Protein AF-V5I6J3-F1 (afdb_monomer)

Sequence (107 aa):
KSSFISSAQTPISSLSKRSNEPAKRDDIYTDPIFGMRIVKPLISSATLKERMVGREAVPFARINNYLQTCHKEKDWVIAGVIANKSAVKTSQKGTQFCIWTLTDLKN

Nearest PDB structures (foldseek):
  7y01-assembly1_A  TM=8.738E-01  e=4.993E-03  Zea mays
  3ebe-assembly3_C  TM=8.623E-01  e=1.237E-02  Xenopus laevis

Organism: Anoplophora glabripennis (NCBI:txid217634)

Radius of gyration: 30.08 Å; Cα contacts (8 Å, |Δi|>4): 98; chains: 1; bounding box: 61×96×47 Å

Secondary structure (DSSP, 8-state):
---------------------------EEE-TTT--EEES-SS-HHHHHHHTTT-EE--HHHHHHHHHH--TT--EE---EEEEEPPPEE-TTS-EE--EEEE-S--

pLDDT: mean 82.58, std 19.72, range [37.06, 98.19]

Structure (mmCIF, N/CA/C/O backbone):
data_AF-V5I6J3-F1
#
_entry.id   AF-V5I6J3-F1
#
loop_
_atom_site.group_PDB
_atom_site.id
_atom_site.type_symbol
_atom_site.label_atom_id
_atom_site.label_alt_id
_atom_site.label_comp_id
_atom_site.label_asym_id
_atom_site.label_entity_id
_atom_site.label_seq_id
_atom_site.pdbx_PDB_ins_code
_atom_site.Cartn_x
_atom_site.Cartn_y
_atom_site.Cartn_z
_atom_site.occupancy
_atom_site.B_iso_or_equiv
_atom_site.auth_seq_id
_atom_site.auth_comp_id
_atom_site.auth_asym_id
_atom_site.auth_atom_id
_atom_site.pdbx_PDB_model_num
ATOM 1 N N . LYS A 1 1 ? -44.622 -80.513 -23.865 1.00 43.47 1 LYS A N 1
ATOM 2 C CA . LYS A 1 1 ? -43.286 -80.461 -23.220 1.00 43.47 1 LYS A CA 1
ATOM 3 C C . LYS A 1 1 ? -42.863 -78.999 -23.139 1.00 43.47 1 LYS A C 1
ATOM 5 O O . LYS A 1 1 ? -42.988 -78.318 -24.142 1.00 43.47 1 LYS A O 1
ATOM 10 N N . SER A 1 2 ? -42.373 -78.581 -21.971 1.00 42.59 2 SER A N 1
ATOM 11 C CA . SER A 1 2 ? -41.813 -77.262 -21.632 1.00 42.59 2 SER A CA 1
ATOM 12 C C . SER A 1 2 ? -42.799 -76.132 -21.303 1.00 42.59 2 SER A C 1
ATOM 14 O O . SER A 1 2 ? -43.290 -75.416 -22.164 1.00 42.59 2 SER A O 1
ATOM 16 N N . SER A 1 3 ? -43.018 -75.976 -20.001 1.00 39.88 3 SER A N 1
ATOM 17 C CA . SER A 1 3 ? -43.431 -74.772 -19.277 1.00 39.88 3 SER A CA 1
ATOM 18 C C . SER A 1 3 ? -42.299 -73.740 -19.207 1.00 39.88 3 SER A C 1
ATOM 20 O O . SER A 1 3 ? -41.174 -74.139 -18.926 1.00 39.88 3 SER A O 1
ATOM 22 N N . PHE A 1 4 ? -42.602 -72.444 -19.334 1.00 45.06 4 PHE A N 1
ATOM 23 C CA . PHE A 1 4 ? -41.803 -71.355 -18.749 1.00 45.06 4 PHE A CA 1
ATOM 24 C C . PHE A 1 4 ? -42.716 -70.204 -18.291 1.00 45.06 4 PHE A C 1
ATOM 26 O O . PHE A 1 4 ? -43.692 -69.863 -18.955 1.00 45.06 4 PHE A O 1
ATOM 33 N N . ILE A 1 5 ? -42.402 -69.672 -17.109 1.00 47.41 5 ILE A N 1
ATOM 34 C CA . ILE A 1 5 ? -43.145 -68.701 -16.296 1.00 47.41 5 ILE A CA 1
ATOM 35 C C . ILE A 1 5 ? -42.423 -67.336 -16.332 1.00 47.41 5 ILE A C 1
ATOM 37 O O . ILE A 1 5 ? -41.199 -67.312 -16.306 1.00 47.41 5 ILE A O 1
ATOM 41 N N . SER A 1 6 ? -43.212 -66.248 -16.284 1.00 37.06 6 SER A N 1
ATOM 42 C CA . SER A 1 6 ? -42.959 -64.911 -15.687 1.00 37.06 6 SER A CA 1
ATOM 43 C C . SER A 1 6 ? -41.780 -64.043 -16.162 1.00 37.06 6 SER A C 1
ATOM 45 O O . SER A 1 6 ? -40.619 -64.410 -16.021 1.00 37.06 6 SER A O 1
ATOM 47 N N . SER A 1 7 ? -42.061 -62.773 -16.495 1.00 43.78 7 SER A N 1
ATOM 48 C CA . SER A 1 7 ? -41.907 -61.617 -15.572 1.00 43.78 7 SER A CA 1
ATOM 49 C C . SER A 1 7 ? -41.993 -60.284 -16.329 1.00 43.78 7 SER A C 1
ATOM 51 O O . SER A 1 7 ? -41.384 -60.113 -17.380 1.00 43.78 7 SER A O 1
ATOM 53 N N . ALA A 1 8 ? -42.742 -59.329 -15.777 1.00 46.75 8 ALA A N 1
ATOM 54 C CA . ALA A 1 8 ? -42.773 -57.937 -16.217 1.00 46.75 8 ALA A CA 1
ATOM 55 C C . ALA A 1 8 ? -41.513 -57.184 -15.755 1.00 46.75 8 ALA A C 1
ATOM 57 O O . ALA A 1 8 ? -41.104 -57.341 -14.606 1.00 46.75 8 ALA A O 1
ATOM 58 N N . GLN A 1 9 ? -40.955 -56.312 -16.606 1.00 46.47 9 GLN A N 1
ATOM 59 C CA . GLN A 1 9 ? -40.005 -55.278 -16.175 1.00 46.47 9 GLN A CA 1
ATOM 60 C C . GLN A 1 9 ? -39.952 -54.090 -17.163 1.00 46.47 9 GLN A C 1
ATOM 62 O O . GLN A 1 9 ? -39.457 -54.205 -18.279 1.00 46.47 9 GLN A O 1
ATOM 67 N N . THR A 1 10 ? -40.456 -52.930 -16.739 1.00 43.78 10 THR A N 1
ATOM 68 C CA . THR A 1 10 ? -39.998 -51.582 -17.160 1.00 43.78 10 THR A CA 1
ATOM 69 C C . THR A 1 10 ? -38.807 -51.159 -16.278 1.00 43.78 10 THR A C 1
ATOM 71 O O . THR A 1 10 ? -38.589 -51.818 -15.260 1.00 43.78 10 THR A O 1
ATOM 74 N N . PRO A 1 11 ? -38.163 -49.981 -16.438 1.00 49.53 11 PRO A N 1
ATOM 75 C CA . PRO A 1 11 ? -37.853 -49.127 -17.601 1.00 49.53 11 PRO A CA 1
ATOM 76 C C . PRO A 1 11 ? -36.329 -48.819 -17.674 1.00 49.53 11 PRO A C 1
ATOM 78 O O . PRO A 1 11 ? -35.635 -48.934 -16.667 1.00 49.53 11 PRO A O 1
ATOM 81 N N . ILE A 1 12 ? -35.771 -48.355 -18.804 1.00 47.44 12 ILE A N 1
ATOM 82 C CA . ILE A 1 12 ? -34.351 -47.927 -18.838 1.00 47.44 12 ILE A CA 1
ATOM 83 C C . ILE A 1 12 ? -34.190 -46.495 -19.365 1.00 47.44 12 ILE A C 1
ATOM 85 O O . ILE A 1 12 ? -34.164 -46.223 -20.560 1.00 47.44 12 ILE A O 1
ATOM 89 N N . SER A 1 13 ? -34.094 -45.612 -18.367 1.00 49.22 13 SER A N 1
ATOM 90 C CA . SER A 1 13 ? -33.311 -44.375 -18.256 1.00 49.22 13 SER A CA 1
ATOM 91 C C . SER A 1 13 ? -33.421 -43.299 -19.340 1.00 49.22 13 SER A C 1
ATOM 93 O O . SER A 1 13 ? -32.757 -43.331 -20.375 1.00 49.22 13 SER A O 1
ATOM 95 N N . SER A 1 14 ? -34.114 -42.223 -18.962 1.00 48.59 14 SER A N 1
ATOM 96 C CA . SER A 1 14 ? -33.839 -40.858 -19.403 1.00 48.59 14 SER A CA 1
ATOM 97 C C . SER A 1 14 ? -32.342 -40.541 -19.283 1.00 48.59 14 SER A C 1
ATOM 99 O O . SER A 1 14 ? -31.805 -40.500 -18.172 1.00 48.59 14 SER A O 1
ATOM 101 N N . LEU A 1 15 ? -31.675 -40.276 -20.410 1.00 48.94 15 LEU A N 1
ATOM 102 C CA . LEU A 1 15 ? -30.362 -39.634 -20.411 1.00 48.94 15 LEU A CA 1
ATOM 103 C C . LEU A 1 15 ? -30.519 -38.237 -19.802 1.00 48.94 15 LEU A C 1
ATOM 105 O O . LEU A 1 15 ? -31.006 -37.309 -20.450 1.00 48.94 15 LEU A O 1
ATOM 109 N N . SER A 1 16 ? -30.092 -38.079 -18.550 1.00 49.00 16 SER A N 1
ATOM 110 C CA . SER A 1 16 ? -29.859 -36.758 -17.989 1.00 49.00 16 SER A CA 1
ATOM 111 C C . SER A 1 16 ? -28.688 -36.135 -18.749 1.00 49.00 16 SER A C 1
ATOM 113 O O . SER A 1 16 ? -27.527 -36.517 -18.591 1.00 49.00 16 SER A O 1
ATOM 115 N N . LYS A 1 17 ? -28.995 -35.168 -19.623 1.00 48.28 17 LYS A N 1
ATOM 116 C CA . LYS A 1 17 ? -28.008 -34.201 -20.109 1.00 48.28 17 LYS A CA 1
ATOM 117 C C . LYS A 1 17 ? -27.482 -33.469 -18.881 1.00 48.28 17 LYS A C 1
ATOM 119 O O . LYS A 1 17 ? -28.073 -32.501 -18.415 1.00 48.28 17 LYS A O 1
ATOM 124 N N . ARG A 1 18 ? -26.376 -33.964 -18.333 1.00 47.28 18 ARG A N 1
ATOM 125 C CA . ARG A 1 18 ? -25.549 -33.224 -17.391 1.00 47.28 18 ARG A CA 1
ATOM 126 C C . ARG A 1 18 ? -24.954 -32.079 -18.206 1.00 47.28 18 ARG A C 1
ATOM 128 O O . ARG A 1 18 ? -23.987 -32.278 -18.937 1.00 47.28 18 ARG A O 1
ATOM 135 N N . SER A 1 19 ? -25.609 -30.921 -18.186 1.00 52.50 19 SER A N 1
ATOM 136 C CA . SER A 1 19 ? -25.060 -29.692 -18.743 1.00 52.50 19 SER A CA 1
ATOM 137 C C . SER A 1 19 ? -23.773 -29.404 -17.984 1.00 52.50 19 SER A C 1
ATOM 139 O O . SER A 1 19 ? -23.797 -28.929 -16.850 1.00 52.50 19 SER A O 1
ATOM 141 N N . ASN A 1 20 ? -22.644 -29.757 -18.591 1.00 57.81 20 ASN A N 1
ATOM 142 C CA . ASN A 1 20 ? -21.343 -29.272 -18.174 1.00 57.81 20 ASN A CA 1
ATOM 143 C C . ASN A 1 20 ? -21.274 -27.803 -18.614 1.00 57.81 20 ASN A C 1
ATOM 145 O O . ASN A 1 20 ? -20.641 -27.471 -19.614 1.00 57.81 20 ASN A O 1
ATOM 149 N N . GLU A 1 21 ? -22.034 -26.942 -17.933 1.00 60.34 21 GLU A N 1
ATOM 150 C CA . GLU A 1 21 ? -21.806 -25.506 -18.009 1.00 60.34 21 GLU A CA 1
ATOM 151 C C . GLU A 1 21 ? -20.369 -25.281 -17.536 1.00 60.34 21 GLU A C 1
ATOM 153 O O . GLU A 1 21 ? -20.011 -25.769 -16.456 1.00 60.34 21 GLU A O 1
ATOM 158 N N . PRO A 1 22 ? -19.511 -24.606 -18.321 1.00 56.53 22 PRO A N 1
ATOM 159 C CA . PRO A 1 22 ? -18.212 -24.219 -17.812 1.00 56.53 22 PRO A CA 1
ATOM 160 C C . PRO A 1 22 ? -18.481 -23.373 -16.574 1.00 56.53 22 PRO A C 1
ATOM 162 O O . PRO A 1 22 ? -19.080 -22.304 -16.683 1.00 56.53 22 PRO A O 1
ATOM 165 N N . ALA A 1 23 ? -18.083 -23.882 -15.403 1.00 59.81 23 ALA A N 1
ATOM 166 C CA . ALA A 1 23 ? -18.128 -23.139 -14.156 1.00 59.81 23 ALA A CA 1
ATOM 167 C C . ALA A 1 23 ? -17.602 -21.737 -14.457 1.00 59.81 23 ALA A C 1
ATOM 169 O O . ALA A 1 23 ? -16.458 -21.598 -14.904 1.00 59.81 23 ALA A O 1
ATOM 170 N N . LYS A 1 24 ? -18.493 -20.744 -14.343 1.00 58.75 24 LYS A N 1
ATOM 171 C CA . LYS A 1 24 ? -18.224 -19.331 -14.595 1.00 58.75 24 LYS A CA 1
ATOM 172 C C . LYS A 1 24 ? -16.914 -19.027 -13.887 1.00 58.75 24 LYS A C 1
ATOM 174 O O . LYS A 1 24 ? -16.878 -19.041 -12.662 1.00 58.75 24 LYS A O 1
ATOM 179 N N . ARG A 1 25 ? -15.822 -18.913 -14.650 1.00 60.38 25 ARG A N 1
ATOM 180 C CA . ARG A 1 25 ? -14.503 -18.660 -14.075 1.00 60.38 25 ARG A CA 1
ATOM 181 C C . ARG A 1 25 ? -14.678 -17.359 -13.321 1.00 60.38 25 ARG A C 1
ATOM 183 O O . ARG A 1 25 ? -15.026 -16.363 -13.950 1.00 60.38 25 ARG A O 1
ATOM 190 N N . ASP A 1 26 ? -14.556 -17.407 -11.998 1.00 60.25 26 ASP A N 1
ATOM 191 C CA . ASP A 1 26 ? -14.575 -16.197 -11.193 1.00 60.25 26 ASP A CA 1
ATOM 192 C C . ASP A 1 26 ? -13.626 -15.204 -11.861 1.00 60.25 26 ASP A C 1
ATOM 194 O O . ASP A 1 26 ? -12.550 -15.612 -12.312 1.00 60.25 26 ASP A O 1
ATOM 198 N N . ASP A 1 27 ? -14.050 -13.945 -11.997 1.00 66.31 27 ASP A N 1
ATOM 199 C CA . ASP A 1 27 ? -13.259 -12.861 -12.583 1.00 66.31 27 ASP A CA 1
ATOM 200 C C . ASP A 1 27 ? -12.023 -12.616 -11.698 1.00 66.31 27 ASP A C 1
ATOM 202 O O . ASP A 1 27 ? -11.972 -11.699 -10.872 1.00 66.31 27 ASP A O 1
ATOM 206 N N . ILE A 1 28 ? -11.054 -13.526 -11.808 1.00 74.88 28 ILE A N 1
ATOM 207 C CA . ILE A 1 28 ? -9.779 -13.543 -11.116 1.00 74.88 28 ILE A CA 1
ATOM 208 C C . ILE A 1 28 ? -8.851 -12.714 -11.977 1.00 74.88 28 ILE A C 1
ATOM 210 O O . ILE A 1 28 ? -8.441 -13.110 -13.070 1.00 74.88 28 ILE A O 1
ATOM 214 N N . TYR A 1 29 ? -8.536 -11.542 -11.458 1.00 87.06 29 TYR A N 1
ATOM 215 C CA . TYR A 1 29 ? -7.734 -10.553 -12.134 1.00 87.06 29 TYR A CA 1
ATOM 216 C C . TYR A 1 29 ? -6.351 -10.465 -11.491 1.00 87.06 29 TYR A C 1
ATOM 218 O O . TYR A 1 29 ? -6.244 -10.284 -10.281 1.00 87.06 29 TYR A O 1
ATOM 226 N N . THR A 1 30 ? -5.286 -10.566 -12.283 1.00 91.75 30 THR A N 1
ATOM 227 C CA . THR A 1 30 ? -3.915 -10.421 -11.775 1.00 91.75 30 THR A CA 1
ATOM 228 C C . THR A 1 30 ? -3.451 -8.973 -11.908 1.00 91.75 30 THR A C 1
ATOM 230 O O . THR A 1 30 ? -3.350 -8.440 -13.015 1.00 91.75 30 THR A O 1
ATOM 2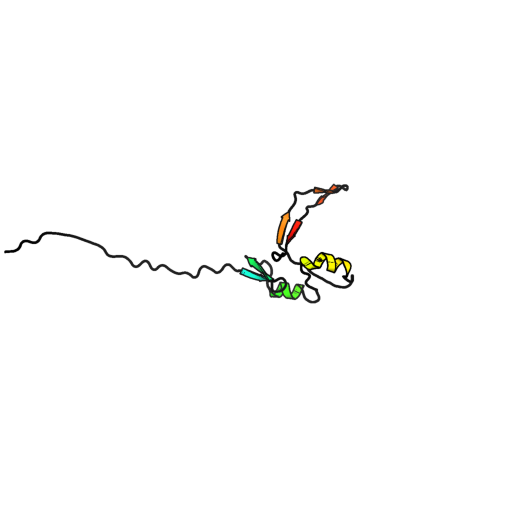33 N N . ASP A 1 31 ? -3.141 -8.339 -10.778 1.00 92.94 31 ASP A N 1
ATOM 234 C CA . ASP A 1 31 ? -2.485 -7.035 -10.706 1.00 92.94 31 ASP A CA 1
ATOM 235 C C . ASP A 1 31 ? -1.178 -7.063 -11.530 1.00 92.94 31 ASP A C 1
ATOM 237 O O . ASP A 1 31 ? -0.271 -7.831 -11.202 1.00 92.94 31 ASP A O 1
ATOM 241 N N . PRO A 1 32 ? -1.057 -6.242 -12.592 1.00 93.75 32 PRO A N 1
ATOM 242 C CA . PRO A 1 32 ? 0.094 -6.264 -13.486 1.00 93.75 32 PRO A CA 1
ATOM 243 C C . PRO A 1 32 ? 1.358 -5.641 -12.875 1.00 93.75 32 PRO A C 1
ATOM 245 O O . PRO A 1 32 ? 2.409 -5.702 -13.505 1.00 93.75 32 PRO A O 1
ATOM 248 N N . ILE A 1 33 ? 1.260 -5.016 -11.699 1.00 94.69 33 ILE A N 1
ATOM 249 C CA . ILE A 1 33 ? 2.344 -4.290 -11.034 1.00 94.69 33 ILE A CA 1
ATOM 250 C C . ILE A 1 33 ? 2.903 -5.130 -9.885 1.00 94.69 33 ILE A C 1
ATOM 252 O O . ILE A 1 33 ? 4.097 -5.422 -9.852 1.00 94.69 33 ILE A O 1
ATOM 256 N N . PHE A 1 34 ? 2.040 -5.570 -8.964 1.00 92.88 34 PHE A N 1
ATOM 257 C CA . PHE A 1 34 ? 2.463 -6.304 -7.764 1.00 92.88 34 PHE A CA 1
ATOM 258 C C . PHE A 1 34 ? 2.223 -7.820 -7.855 1.00 92.88 34 PHE A C 1
ATOM 260 O O . PHE A 1 34 ? 2.784 -8.581 -7.060 1.00 92.88 34 PHE A O 1
ATOM 267 N N . GLY A 1 35 ? 1.463 -8.290 -8.851 1.00 92.38 35 GLY A N 1
ATOM 268 C CA . GLY A 1 35 ? 1.249 -9.717 -9.122 1.00 92.38 35 GLY A CA 1
ATOM 269 C C . GLY A 1 35 ? 0.201 -10.398 -8.236 1.00 92.38 35 GLY A C 1
ATOM 270 O O . GLY A 1 35 ? 0.126 -11.624 -8.215 1.00 92.38 35 GLY A O 1
ATOM 271 N N . MET A 1 36 ? -0.60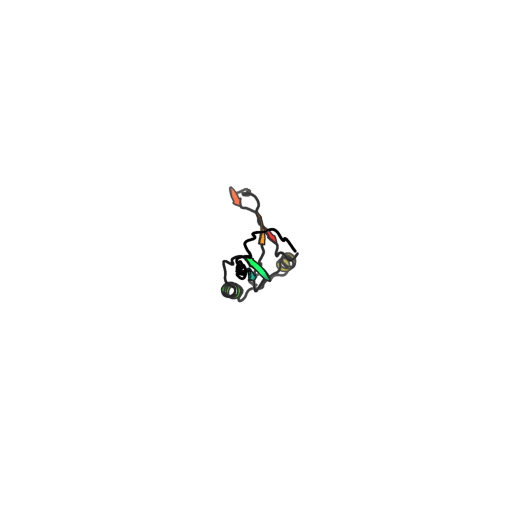3 -9.634 -7.492 1.00 92.06 36 MET A N 1
ATOM 272 C CA . MET A 1 36 ? -1.690 -10.175 -6.669 1.00 92.06 36 MET A CA 1
ATOM 273 C C . MET A 1 36 ? -2.878 -10.606 -7.534 1.00 92.06 36 MET A C 1
ATOM 275 O O . MET A 1 36 ? -3.266 -9.895 -8.457 1.00 92.06 36 MET A O 1
ATOM 279 N N . ARG A 1 37 ? -3.504 -11.740 -7.206 1.00 93.19 37 ARG A N 1
ATOM 280 C CA . ARG A 1 37 ? -4.774 -12.158 -7.819 1.00 93.19 37 ARG A CA 1
ATOM 281 C C . ARG A 1 37 ? -5.945 -11.630 -6.998 1.00 93.19 37 ARG A C 1
ATOM 283 O O . ARG A 1 37 ? -6.054 -11.938 -5.815 1.00 93.19 37 ARG A O 1
ATOM 290 N N . ILE A 1 38 ? -6.810 -10.854 -7.635 1.00 92.62 38 ILE A N 1
ATOM 291 C CA . ILE A 1 38 ? -7.923 -10.130 -7.025 1.00 92.62 38 ILE A CA 1
ATOM 292 C C . ILE A 1 38 ? -9.226 -10.677 -7.599 1.00 92.62 38 ILE A C 1
ATOM 294 O O . ILE A 1 38 ? -9.387 -10.777 -8.813 1.00 92.62 38 ILE A O 1
ATOM 298 N N . 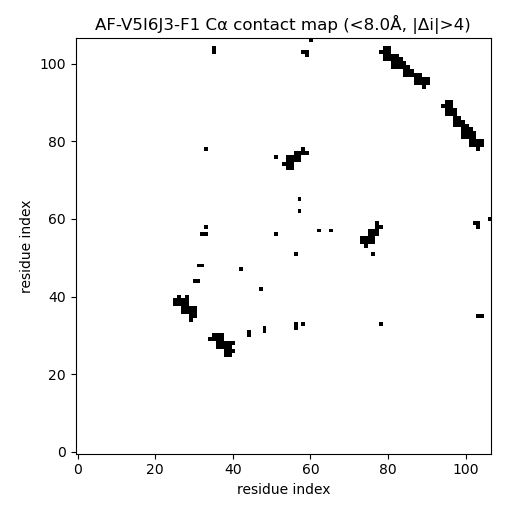VAL A 1 39 ? -10.165 -11.008 -6.719 1.00 93.94 39 VAL A N 1
ATOM 299 C CA . VAL A 1 39 ? -11.532 -11.380 -7.097 1.00 93.94 39 VAL A CA 1
ATOM 300 C C . VAL A 1 39 ? -12.379 -10.112 -7.149 1.00 93.94 39 VAL A C 1
ATOM 302 O O . VAL A 1 39 ? -12.331 -9.321 -6.207 1.00 93.94 39 VAL A O 1
ATOM 305 N N . LYS A 1 40 ? -13.170 -9.933 -8.218 1.00 92.06 40 LYS A N 1
ATOM 306 C CA . LYS A 1 40 ? -14.044 -8.756 -8.425 1.00 92.06 40 LYS A CA 1
ATOM 307 C C . LYS A 1 40 ? -13.265 -7.428 -8.318 1.00 92.06 40 LYS A C 1
ATOM 309 O O . LYS A 1 40 ? -13.524 -6.631 -7.412 1.00 92.06 40 LYS A O 1
ATOM 314 N N . PRO A 1 41 ? -12.287 -7.181 -9.209 1.00 92.50 41 PRO A N 1
ATOM 315 C CA . PRO A 1 41 ? -11.481 -5.964 -9.164 1.00 92.50 41 PRO A CA 1
ATOM 316 C C . PRO A 1 41 ? -12.353 -4.710 -9.335 1.00 92.50 41 PRO A C 1
ATOM 318 O O . PRO A 1 41 ? -13.159 -4.623 -10.257 1.00 92.50 41 PRO A O 1
ATOM 321 N N . LEU A 1 42 ? -12.159 -3.709 -8.470 1.00 93.75 42 LEU A N 1
ATOM 322 C CA . LEU A 1 42 ? -12.842 -2.408 -8.576 1.00 93.75 42 LEU A CA 1
ATOM 323 C C . LEU A 1 42 ? -12.144 -1.442 -9.544 1.00 93.75 42 LEU A C 1
ATOM 325 O O . LEU A 1 42 ? -12.708 -0.421 -9.928 1.00 93.75 42 LEU A O 1
ATOM 329 N N . ILE A 1 43 ? -10.895 -1.737 -9.902 1.00 92.56 43 ILE A N 1
ATOM 330 C CA . ILE A 1 43 ? -10.060 -0.925 -10.785 1.00 92.56 43 ILE A CA 1
ATOM 331 C C . ILE A 1 43 ? -9.535 -1.841 -11.888 1.00 92.56 43 ILE A C 1
ATOM 333 O O . ILE A 1 43 ? -9.038 -2.931 -11.607 1.00 92.56 4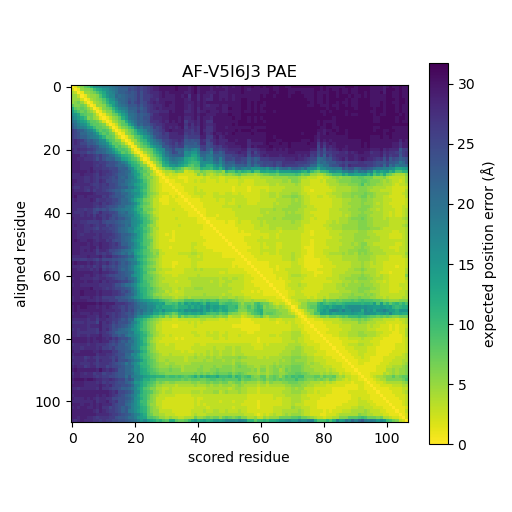3 ILE A O 1
ATOM 337 N N . SER A 1 44 ? -9.639 -1.393 -13.139 1.00 92.50 44 SER A N 1
ATOM 338 C CA . SER A 1 44 ? -9.125 -2.139 -14.289 1.00 92.50 44 SER A CA 1
ATOM 339 C C . SER A 1 44 ? -7.591 -2.157 -14.327 1.00 92.50 44 SER A C 1
ATOM 341 O O . SER A 1 44 ? -6.923 -1.270 -13.789 1.00 92.50 44 SER A O 1
ATOM 343 N N . SER A 1 45 ? -7.020 -3.113 -15.063 1.00 92.06 45 SER A N 1
ATOM 344 C CA . SER A 1 45 ? -5.586 -3.172 -15.385 1.00 92.06 45 SER A CA 1
ATOM 345 C C . SER A 1 45 ? -5.041 -1.863 -15.932 1.00 92.06 45 SER A C 1
ATOM 347 O O . SER A 1 45 ? -3.953 -1.434 -15.558 1.00 92.06 45 SER A O 1
ATOM 349 N N . ALA A 1 46 ? -5.778 -1.279 -16.881 1.00 94.56 46 ALA A N 1
ATOM 350 C CA . ALA A 1 46 ? -5.345 -0.123 -17.645 1.00 94.56 46 ALA A CA 1
ATOM 351 C C . ALA A 1 46 ? -5.278 1.097 -16.728 1.00 94.56 46 ALA A C 1
ATOM 353 O O . ALA A 1 46 ? -4.248 1.759 -16.669 1.00 94.56 46 ALA A O 1
ATOM 354 N N . THR A 1 47 ? -6.321 1.298 -15.920 1.00 96.12 47 THR A N 1
ATOM 355 C CA . THR A 1 47 ? -6.371 2.367 -14.918 1.00 96.12 47 THR A CA 1
ATOM 356 C C . THR A 1 47 ? -5.269 2.212 -13.869 1.00 96.12 47 THR A C 1
ATOM 358 O O . THR A 1 47 ? -4.667 3.200 -13.458 1.00 96.12 47 THR A O 1
ATOM 361 N N . LEU A 1 48 ? -4.973 0.985 -13.424 1.00 95.94 48 LEU A N 1
ATOM 362 C CA . LEU A 1 48 ? -3.890 0.764 -12.464 1.00 95.94 48 LEU A CA 1
ATOM 363 C C . LEU A 1 48 ? -2.516 1.081 -13.074 1.00 95.94 48 LEU A C 1
ATOM 365 O O . LEU A 1 48 ? -1.713 1.752 -12.432 1.00 95.94 48 LEU A O 1
ATOM 369 N N . LYS A 1 49 ? -2.266 0.659 -14.321 1.00 96.50 49 LYS A N 1
ATOM 370 C CA . LYS A 1 49 ? -1.032 0.992 -15.052 1.00 96.50 49 LYS A CA 1
ATOM 371 C C . LYS A 1 49 ? -0.873 2.497 -15.247 1.00 96.50 49 LYS A C 1
ATOM 373 O O . LYS A 1 49 ? 0.203 3.020 -14.987 1.00 96.50 49 LYS A O 1
ATOM 378 N N . GLU A 1 50 ? -1.938 3.186 -15.646 1.00 97.56 50 GLU A N 1
ATOM 379 C CA . GLU A 1 50 ? -1.955 4.643 -15.802 1.00 97.56 50 GLU A CA 1
ATOM 380 C C . GLU A 1 50 ? -1.580 5.356 -14.493 1.00 97.56 50 GLU A C 1
ATOM 382 O O . GLU A 1 50 ? -0.725 6.236 -14.486 1.00 97.56 50 GLU A O 1
ATOM 387 N N . ARG A 1 51 ? -2.128 4.912 -13.354 1.00 96.62 51 ARG A N 1
ATOM 388 C CA . ARG A 1 51 ? -1.811 5.476 -12.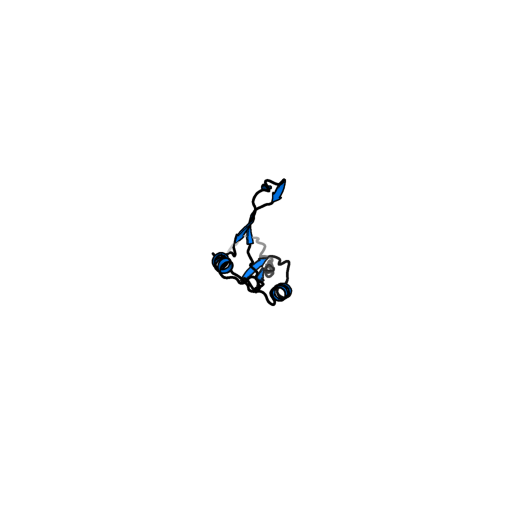027 1.00 96.62 51 ARG A CA 1
ATOM 389 C C . ARG A 1 51 ? -0.396 5.180 -11.527 1.00 96.62 51 ARG A C 1
ATOM 391 O O . ARG A 1 51 ? 0.035 5.800 -10.555 1.00 96.62 51 ARG A O 1
ATOM 398 N N . MET A 1 52 ? 0.294 4.225 -12.142 1.00 97.25 52 MET A N 1
ATOM 399 C CA . MET A 1 52 ? 1.682 3.885 -11.833 1.00 97.25 52 MET A CA 1
ATOM 400 C C . MET A 1 52 ? 2.691 4.601 -12.736 1.00 97.25 52 MET A C 1
ATOM 402 O O . MET A 1 52 ? 3.891 4.490 -12.491 1.00 97.25 52 MET A O 1
ATOM 406 N N . VAL A 1 53 ? 2.246 5.328 -13.768 1.00 97.19 53 VAL A N 1
ATOM 407 C CA . VAL A 1 53 ? 3.149 6.081 -14.650 1.00 97.19 53 VAL A CA 1
ATOM 408 C C . VAL A 1 53 ? 3.981 7.060 -13.821 1.00 97.19 53 VAL A C 1
ATOM 410 O O . VAL A 1 53 ? 3.443 7.858 -13.060 1.00 97.19 53 VAL A O 1
ATOM 413 N N . GLY A 1 54 ? 5.306 6.979 -13.967 1.00 95.50 54 GLY A N 1
ATOM 414 C CA . GLY A 1 54 ? 6.251 7.829 -13.238 1.00 95.50 54 GLY A CA 1
ATOM 415 C C . GLY A 1 54 ? 6.480 7.444 -11.772 1.00 95.50 54 GLY A C 1
ATOM 416 O O . GLY A 1 54 ? 7.176 8.183 -11.081 1.00 95.50 54 GLY A O 1
ATOM 417 N N . ARG A 1 55 ? 5.940 6.310 -11.296 1.00 96.12 55 ARG A N 1
ATOM 418 C CA . ARG A 1 55 ? 6.077 5.855 -9.902 1.00 96.12 55 ARG A CA 1
ATOM 419 C C . ARG A 1 55 ? 6.877 4.564 -9.779 1.00 96.12 55 ARG A C 1
ATOM 421 O O . ARG A 1 55 ? 6.705 3.635 -10.567 1.00 96.12 55 ARG A O 1
ATOM 428 N N . GLU A 1 56 ? 7.709 4.472 -8.747 1.00 94.88 56 GLU A N 1
ATOM 429 C CA . GLU A 1 56 ? 8.463 3.256 -8.422 1.00 94.88 56 GLU A CA 1
ATOM 430 C C . GLU A 1 56 ? 7.606 2.295 -7.575 1.00 94.88 56 GLU A C 1
ATOM 432 O O . GLU A 1 56 ? 7.080 2.670 -6.528 1.00 94.88 56 GLU A O 1
ATOM 437 N N . ALA A 1 57 ? 7.457 1.039 -8.004 1.00 95.38 57 ALA A N 1
ATOM 438 C CA . ALA A 1 57 ? 6.790 0.012 -7.204 1.00 95.38 57 ALA A CA 1
ATOM 439 C C . ALA A 1 57 ? 7.764 -0.577 -6.170 1.00 95.38 57 ALA A C 1
ATOM 441 O O . ALA A 1 57 ? 8.797 -1.145 -6.534 1.00 95.38 57 ALA A O 1
ATOM 442 N N . VAL A 1 58 ? 7.423 -0.488 -4.883 1.00 94.88 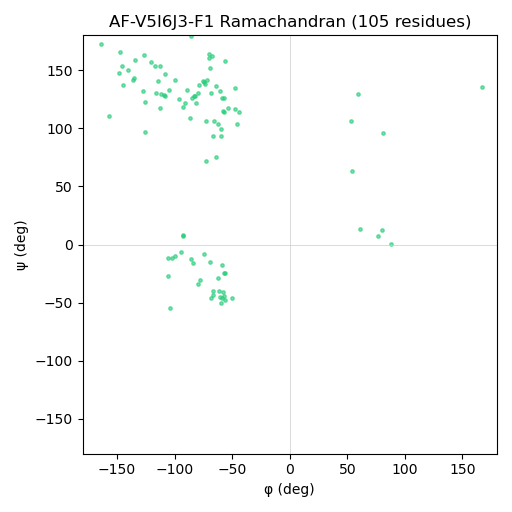58 VAL A N 1
ATOM 443 C CA . VAL A 1 58 ? 8.279 -0.941 -3.776 1.00 94.88 58 VAL A CA 1
ATOM 444 C C . VAL A 1 58 ? 7.645 -2.159 -3.081 1.00 94.88 58 VAL A C 1
ATOM 446 O O . VAL A 1 58 ? 6.556 -2.050 -2.522 1.00 94.88 58 VAL A O 1
ATOM 449 N N . PRO A 1 59 ? 8.292 -3.341 -3.090 1.00 93.25 59 PRO A N 1
ATOM 450 C CA . PRO A 1 59 ? 7.819 -4.516 -2.348 1.00 93.25 59 PRO A CA 1
ATOM 451 C C . PRO A 1 59 ? 7.950 -4.345 -0.828 1.00 93.25 59 PRO A C 1
ATOM 453 O O . PRO A 1 59 ? 8.900 -3.701 -0.375 1.00 93.25 59 PRO A O 1
ATOM 456 N N . PHE A 1 60 ? 7.094 -5.001 -0.029 1.00 94.44 60 PHE A N 1
ATOM 457 C CA . PHE A 1 60 ? 7.121 -4.865 1.439 1.00 94.44 60 PHE A CA 1
ATOM 458 C C . PHE A 1 60 ? 8.470 -5.245 2.049 1.00 94.44 60 PHE A C 1
ATOM 460 O O . PHE A 1 60 ? 8.992 -4.513 2.890 1.00 94.44 60 PHE A O 1
ATOM 467 N N . ALA A 1 61 ? 9.086 -6.319 1.549 1.00 93.69 61 ALA A N 1
ATOM 468 C CA . ALA A 1 61 ? 10.410 -6.771 1.980 1.00 93.69 61 ALA A CA 1
ATOM 469 C C . ALA A 1 61 ? 11.509 -5.698 1.840 1.00 93.69 61 ALA A C 1
ATOM 471 O O . ALA A 1 61 ? 12.515 -5.745 2.544 1.00 93.69 61 ALA A O 1
ATOM 472 N N . ARG A 1 62 ? 11.331 -4.718 0.942 1.00 93.12 62 ARG A N 1
ATOM 473 C CA . ARG A 1 62 ? 12.300 -3.640 0.706 1.00 93.12 62 ARG A CA 1
ATOM 474 C C . ARG A 1 62 ? 11.938 -2.332 1.398 1.00 93.12 62 ARG A C 1
ATOM 476 O O . ARG A 1 62 ? 12.800 -1.463 1.431 1.00 93.12 62 ARG A O 1
ATOM 483 N N . ILE A 1 63 ? 10.735 -2.177 1.963 1.00 93.19 63 ILE A N 1
ATOM 484 C CA . ILE A 1 63 ? 10.257 -0.885 2.492 1.00 93.19 63 ILE A CA 1
ATOM 485 C C . ILE A 1 63 ? 11.218 -0.308 3.533 1.00 93.19 63 ILE A C 1
ATOM 487 O O . ILE A 1 63 ? 11.573 0.861 3.430 1.00 93.19 63 ILE A O 1
ATOM 491 N N . ASN A 1 64 ? 11.672 -1.108 4.504 1.00 92.31 64 ASN A N 1
ATOM 492 C CA . ASN A 1 64 ? 12.534 -0.599 5.577 1.00 92.31 64 ASN A CA 1
ATOM 493 C C . ASN A 1 64 ? 13.836 0.005 5.020 1.00 92.31 64 ASN A C 1
ATOM 495 O O . ASN A 1 64 ? 14.158 1.159 5.287 1.00 92.31 64 ASN A O 1
ATOM 499 N N . ASN A 1 65 ? 14.529 -0.743 4.156 1.00 93.31 65 ASN A N 1
ATOM 500 C CA . ASN A 1 65 ? 15.759 -0.277 3.514 1.00 93.31 65 ASN A CA 1
ATOM 501 C C . ASN A 1 65 ? 15.481 0.890 2.557 1.00 93.31 65 ASN A C 1
ATOM 503 O O . ASN A 1 65 ? 16.230 1.862 2.527 1.00 93.31 65 ASN A O 1
ATOM 507 N N . TYR A 1 66 ? 14.378 0.819 1.807 1.00 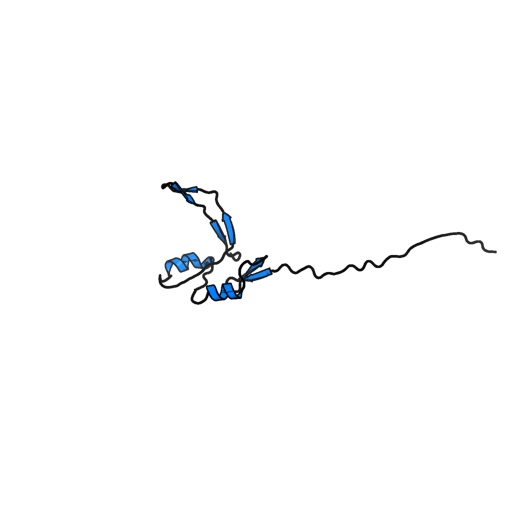93.19 66 TYR A N 1
ATOM 508 C CA . TYR A 1 66 ? 13.976 1.858 0.867 1.00 93.19 66 TYR A CA 1
ATOM 509 C C . TYR A 1 66 ? 13.776 3.195 1.583 1.00 93.19 66 TYR A C 1
ATOM 511 O O . TYR A 1 66 ? 14.330 4.191 1.136 1.00 93.19 66 TYR A O 1
ATOM 519 N N . LEU A 1 67 ? 13.086 3.226 2.727 1.00 91.56 67 LEU A N 1
ATOM 520 C CA . LEU A 1 67 ? 12.853 4.452 3.501 1.00 91.56 67 LEU A CA 1
ATOM 521 C C . LEU A 1 67 ? 14.142 5.111 4.013 1.00 91.56 67 LEU A C 1
ATOM 523 O O . LEU A 1 67 ? 14.175 6.329 4.168 1.00 91.56 67 LEU A O 1
ATOM 527 N N . GLN A 1 68 ? 15.199 4.334 4.252 1.00 92.50 68 GLN A N 1
ATOM 528 C CA . GLN A 1 68 ? 16.494 4.862 4.692 1.00 92.50 68 GLN A CA 1
ATOM 529 C C . GLN A 1 68 ? 17.293 5.482 3.540 1.00 92.50 68 GLN A C 1
ATOM 531 O O . GLN A 1 68 ? 18.056 6.420 3.753 1.00 92.50 68 GLN A O 1
ATOM 536 N N . THR A 1 69 ? 17.117 4.966 2.322 1.00 89.06 69 THR A N 1
ATOM 537 C CA . THR A 1 69 ? 17.894 5.375 1.140 1.00 89.06 69 THR A CA 1
ATOM 538 C C . THR A 1 69 ? 17.119 6.259 0.163 1.00 89.06 69 THR A C 1
ATOM 540 O O . THR A 1 69 ? 17.702 6.795 -0.775 1.00 89.06 69 THR A O 1
ATOM 543 N N . CYS A 1 70 ? 15.799 6.376 0.321 1.00 84.56 70 CYS A N 1
ATOM 544 C CA . CYS A 1 70 ? 14.941 7.048 -0.648 1.00 84.56 70 CYS A CA 1
ATOM 545 C C . CYS A 1 70 ? 15.211 8.553 -0.667 1.00 84.56 70 CYS A C 1
ATOM 547 O O . CYS A 1 70 ? 15.170 9.235 0.358 1.00 84.56 70 CYS A O 1
ATOM 549 N N . HIS A 1 71 ? 15.403 9.094 -1.868 1.00 79.62 71 HIS A N 1
ATOM 550 C CA . HIS A 1 71 ? 15.384 10.533 -2.089 1.00 79.62 71 HIS A CA 1
ATOM 551 C C . HIS A 1 71 ? 13.945 11.052 -2.020 1.00 79.62 71 HIS A C 1
ATOM 553 O O . HIS A 1 71 ? 13.033 10.432 -2.563 1.00 79.62 71 HIS A O 1
ATOM 559 N N . LYS A 1 72 ? 13.742 12.207 -1.373 1.00 77.19 72 LYS A N 1
ATOM 560 C CA . LYS A 1 72 ? 12.413 12.821 -1.171 1.00 77.19 72 LYS A CA 1
ATOM 561 C C . LYS A 1 72 ? 11.664 13.139 -2.472 1.00 77.19 72 LYS A C 1
ATOM 563 O O . LYS A 1 72 ? 10.462 13.353 -2.433 1.00 77.19 72 LYS A O 1
ATOM 568 N N . GLU A 1 73 ? 12.371 13.184 -3.595 1.00 82.31 73 GLU A N 1
ATOM 569 C CA . GLU A 1 73 ? 11.836 13.548 -4.910 1.00 82.31 73 GLU A CA 1
ATOM 570 C C . GLU A 1 73 ? 11.218 12.369 -5.672 1.00 82.31 73 GLU A C 1
ATOM 572 O O . GLU A 1 73 ? 10.538 12.579 -6.673 1.00 82.31 73 GLU A O 1
ATOM 577 N N . LYS A 1 74 ? 11.434 11.123 -5.229 1.00 87.25 74 LYS A N 1
ATOM 578 C CA . LYS A 1 74 ? 10.869 9.953 -5.907 1.00 87.25 74 LYS A CA 1
ATOM 579 C C . LYS A 1 74 ? 9.419 9.717 -5.492 1.00 87.25 74 LYS A C 1
ATOM 581 O O . LYS A 1 74 ? 9.139 9.558 -4.306 1.00 87.25 74 LYS A O 1
ATOM 586 N N . ASP A 1 75 ? 8.525 9.600 -6.474 1.00 94.00 75 ASP A N 1
ATOM 587 C CA . ASP A 1 75 ? 7.159 9.104 -6.277 1.00 94.00 75 ASP A CA 1
ATOM 588 C C . ASP A 1 75 ? 7.169 7.565 -6.296 1.00 94.00 75 ASP A C 1
ATOM 590 O O . ASP A 1 75 ? 7.739 6.941 -7.197 1.00 94.00 75 ASP A O 1
ATOM 594 N N . TRP A 1 76 ? 6.593 6.935 -5.276 1.00 95.25 76 TRP A N 1
ATOM 595 C CA . TRP A 1 76 ? 6.637 5.484 -5.103 1.00 95.25 76 TRP A CA 1
ATOM 596 C C . TRP A 1 76 ? 5.355 4.943 -4.482 1.00 95.25 76 TRP A C 1
ATOM 598 O O . TRP A 1 76 ? 4.632 5.636 -3.767 1.00 95.25 76 TRP A O 1
ATOM 608 N N . VAL A 1 77 ? 5.066 3.678 -4.776 1.00 96.12 77 VAL A N 1
ATOM 609 C CA . VAL A 1 77 ? 3.818 3.011 -4.401 1.00 96.12 77 VAL A CA 1
ATOM 610 C C . VAL A 1 77 ? 4.113 1.628 -3.842 1.00 96.12 77 VAL A C 1
ATOM 612 O O . VAL A 1 77 ? 4.975 0.903 -4.338 1.00 96.12 77 VAL A O 1
ATOM 615 N N . ILE A 1 78 ? 3.331 1.243 -2.839 1.00 95.94 78 ILE A N 1
ATOM 616 C CA . ILE A 1 78 ? 3.232 -0.126 -2.330 1.00 95.94 78 ILE A CA 1
ATOM 617 C C . ILE A 1 78 ? 1.809 -0.627 -2.553 1.00 95.94 78 ILE A C 1
ATOM 619 O O . ILE A 1 78 ? 0.864 0.164 -2.555 1.00 95.94 78 ILE A O 1
ATOM 623 N N . ALA A 1 79 ? 1.637 -1.937 -2.677 1.00 95.00 79 ALA A N 1
ATOM 624 C CA . ALA A 1 79 ?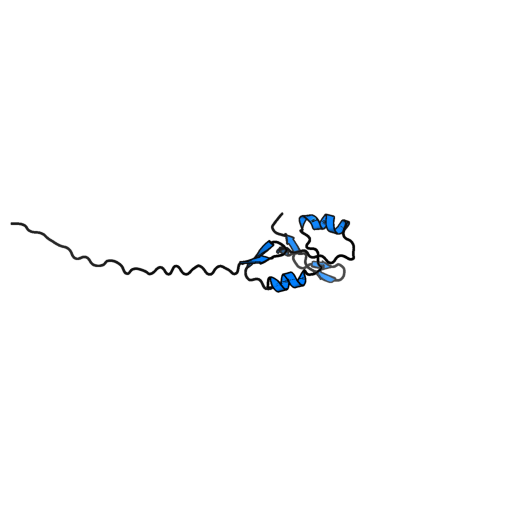 0.323 -2.560 -2.627 1.00 95.00 79 ALA A CA 1
ATOM 625 C C . ALA A 1 79 ? 0.372 -3.809 -1.755 1.00 95.00 79 ALA A C 1
ATOM 627 O O . ALA A 1 79 ? 1.347 -4.559 -1.774 1.00 95.00 79 ALA A O 1
ATOM 628 N N . GLY A 1 80 ? -0.691 -4.012 -0.986 1.00 95.12 80 GLY A N 1
ATOM 629 C CA . GLY A 1 80 ? -0.835 -5.148 -0.092 1.00 95.12 80 GLY A CA 1
ATOM 630 C C . GLY A 1 80 ? -2.281 -5.330 0.342 1.00 95.12 80 GLY A C 1
ATOM 631 O O . GLY A 1 80 ? -3.150 -4.499 0.065 1.00 95.12 80 GLY A O 1
ATOM 632 N N . VAL A 1 81 ? -2.529 -6.430 1.035 1.00 96.44 81 VAL A N 1
ATOM 633 C CA . VAL A 1 81 ? -3.823 -6.800 1.599 1.00 96.44 81 VAL A CA 1
ATOM 634 C C . VAL A 1 81 ? -3.841 -6.439 3.079 1.00 96.44 81 VAL A C 1
ATOM 636 O O . VAL A 1 81 ? -2.846 -6.607 3.784 1.00 96.44 81 VAL A O 1
ATOM 639 N N . ILE A 1 82 ? -4.982 -5.949 3.565 1.00 97.50 82 ILE A N 1
ATOM 640 C CA . ILE A 1 82 ? -5.200 -5.712 4.994 1.00 97.50 82 ILE A CA 1
ATOM 641 C C . ILE A 1 82 ? -5.367 -7.074 5.676 1.00 97.50 82 ILE A C 1
ATOM 643 O O . ILE A 1 82 ? -6.405 -7.717 5.533 1.00 97.50 82 ILE A O 1
ATOM 647 N N . ALA A 1 83 ? -4.351 -7.508 6.418 1.00 96.88 83 ALA A N 1
ATOM 648 C CA . ALA A 1 83 ? -4.385 -8.740 7.204 1.00 96.88 83 ALA A CA 1
ATOM 649 C C . ALA A 1 83 ? -5.124 -8.550 8.535 1.00 96.88 83 ALA A C 1
ATOM 651 O O . ALA A 1 83 ? -5.781 -9.464 9.030 1.00 96.88 83 ALA A O 1
ATOM 652 N N . ASN A 1 84 ? -5.020 -7.358 9.128 1.00 98.06 84 ASN A N 1
ATOM 653 C CA . ASN A 1 84 ? -5.703 -7.032 10.372 1.00 98.06 84 ASN A CA 1
ATOM 654 C C . ASN A 1 84 ? -6.070 -5.548 10.434 1.00 98.06 84 ASN A C 1
ATOM 656 O O . ASN A 1 84 ? -5.336 -4.690 9.942 1.00 98.06 84 ASN A O 1
ATOM 660 N N . LYS A 1 85 ? -7.193 -5.253 11.086 1.00 98.12 85 LYS A N 1
ATOM 661 C CA . LYS A 1 85 ? -7.613 -3.901 11.444 1.00 98.12 85 LYS A CA 1
ATOM 662 C C . LYS A 1 85 ? -7.871 -3.861 12.944 1.00 98.12 85 LYS A C 1
ATOM 664 O O . LYS A 1 85 ? -8.708 -4.609 13.445 1.00 98.12 85 LYS A O 1
ATOM 669 N N . SER A 1 86 ? -7.174 -2.975 13.650 1.00 98.00 86 SER A N 1
ATOM 670 C CA . SER A 1 86 ? -7.389 -2.787 15.081 1.00 98.00 86 SER A CA 1
ATOM 671 C C . SER A 1 86 ? -8.762 -2.177 15.367 1.00 98.00 86 SER A C 1
ATOM 673 O O . SER A 1 86 ? -9.355 -1.505 14.517 1.00 98.00 86 SER A O 1
ATOM 675 N N . ALA A 1 87 ? -9.209 -2.300 16.618 1.00 98.06 87 ALA A N 1
ATOM 676 C CA . ALA A 1 87 ? -10.262 -1.439 17.144 1.00 98.06 87 ALA A CA 1
ATOM 677 C C . ALA A 1 87 ? -9.876 0.046 17.007 1.00 98.06 87 ALA A C 1
ATOM 679 O O . ALA A 1 87 ? -8.689 0.392 16.904 1.00 98.06 87 ALA A O 1
ATOM 680 N N . VAL A 1 88 ? -10.888 0.913 17.007 1.00 98.19 88 VAL A N 1
ATOM 681 C CA . VAL A 1 88 ? -10.687 2.363 17.037 1.00 98.19 88 VAL A CA 1
ATOM 682 C C . VAL A 1 88 ? -10.024 2.748 18.357 1.00 98.19 88 VAL A C 1
ATOM 684 O O . VAL A 1 88 ? -10.381 2.250 19.423 1.00 98.19 88 VAL A O 1
ATOM 687 N N . LYS A 1 89 ? -9.032 3.624 18.266 1.00 97.81 89 LYS A N 1
ATOM 688 C CA . LYS A 1 89 ? -8.274 4.190 19.376 1.00 97.81 89 LYS A CA 1
ATOM 689 C C . LYS A 1 89 ? -8.438 5.702 19.359 1.00 97.81 89 LYS A C 1
ATOM 691 O O . LYS A 1 89 ? -8.679 6.284 18.305 1.00 97.81 89 LYS A O 1
ATOM 696 N N . THR A 1 90 ? -8.235 6.333 20.507 1.00 98.12 90 THR A N 1
ATOM 697 C CA . THR A 1 90 ? -8.276 7.791 20.645 1.00 98.12 90 THR A CA 1
ATOM 698 C C . THR A 1 90 ? -6.875 8.301 20.954 1.00 98.12 90 THR A C 1
ATOM 700 O O . THR A 1 90 ? -6.193 7.768 21.828 1.00 98.12 90 THR A O 1
ATOM 703 N N . SER A 1 91 ? -6.409 9.299 20.203 1.00 97.12 91 SER A N 1
ATOM 704 C CA . SER A 1 91 ? -5.121 9.949 20.444 1.00 97.12 91 SER A CA 1
ATOM 705 C C . SER A 1 91 ? -5.171 10.782 21.727 1.00 97.12 91 SER A C 1
ATOM 707 O O . SER A 1 91 ? -6.244 11.144 22.202 1.00 97.12 91 SER A O 1
ATOM 709 N N . GLN A 1 92 ? -4.010 11.169 22.261 1.00 97.12 92 GLN A N 1
ATOM 710 C CA . GLN A 1 92 ? -3.945 12.060 23.431 1.00 97.12 92 GLN A CA 1
ATOM 711 C C . GLN A 1 92 ? -4.665 13.403 23.198 1.00 97.12 92 GLN A C 1
ATOM 713 O O . GLN A 1 92 ? -5.125 14.026 24.145 1.00 97.12 92 GLN A O 1
ATOM 718 N N . LYS A 1 93 ? -4.796 13.832 21.933 1.00 96.44 93 LYS A N 1
ATOM 719 C CA . LYS A 1 93 ? -5.505 15.057 21.526 1.00 96.44 93 LYS A CA 1
ATOM 720 C C . LYS A 1 93 ? -6.980 14.816 21.160 1.00 96.44 93 LYS A C 1
ATOM 722 O O . LYS A 1 93 ? -7.621 15.711 20.621 1.00 96.44 93 LYS A O 1
ATOM 727 N N . GLY A 1 94 ? -7.513 13.615 21.403 1.00 96.94 94 GLY A N 1
ATOM 728 C CA . GLY A 1 94 ? -8.924 13.272 21.184 1.00 96.94 94 GLY A CA 1
ATOM 729 C C . GLY A 1 94 ? -9.282 12.762 19.782 1.00 96.94 94 GLY A C 1
ATOM 730 O O . GLY A 1 94 ? -10.441 12.446 19.527 1.00 96.94 94 GLY A O 1
ATOM 731 N N . THR A 1 95 ? -8.327 12.645 18.857 1.00 97.88 95 THR A N 1
ATOM 732 C CA . THR A 1 95 ? -8.607 12.185 17.484 1.00 97.88 95 THR A CA 1
ATOM 733 C C . THR A 1 95 ? -8.737 10.668 17.424 1.00 97.88 95 THR A C 1
ATOM 735 O O . THR A 1 95 ? -7.853 9.951 17.891 1.00 97.88 95 THR A O 1
ATOM 738 N N . GLN A 1 96 ? -9.805 10.171 16.801 1.00 98.19 96 GLN A N 1
ATOM 739 C CA . GLN A 1 96 ? -10.005 8.739 16.591 1.00 98.19 96 GLN A CA 1
ATOM 740 C C . GLN A 1 96 ? -9.160 8.215 15.419 1.00 98.19 96 GLN A C 1
ATOM 742 O O . GLN A 1 96 ? -9.092 8.847 14.367 1.00 98.19 96 GLN A O 1
ATOM 747 N N . PHE A 1 97 ? -8.536 7.048 15.584 1.00 97.81 97 PHE A N 1
ATOM 748 C CA . PHE A 1 97 ? -7.737 6.380 14.553 1.00 97.81 97 PHE A CA 1
ATOM 749 C C . PHE A 1 97 ? -7.828 4.852 14.669 1.00 97.81 97 PHE A C 1
ATOM 751 O O . PHE A 1 97 ? -8.257 4.316 15.686 1.00 97.81 97 PHE A O 1
ATOM 758 N N . CYS A 1 98 ? -7.405 4.127 13.635 1.00 97.88 98 CYS A N 1
ATOM 759 C CA . CYS A 1 98 ? -7.205 2.677 13.694 1.00 97.88 98 CYS A CA 1
ATOM 760 C C . CYS A 1 98 ? -5.871 2.313 13.038 1.00 97.88 98 CYS A C 1
ATOM 762 O O . CYS A 1 98 ? -5.331 3.092 12.254 1.00 97.88 98 CYS A O 1
ATOM 764 N N . ILE A 1 99 ? -5.332 1.147 13.384 1.00 98.06 99 ILE A N 1
ATOM 765 C CA . ILE A 1 99 ? -4.071 0.635 12.844 1.00 98.06 99 ILE A CA 1
ATOM 766 C C . ILE A 1 99 ? -4.402 -0.532 11.921 1.00 98.06 99 ILE A C 1
ATOM 768 O O . ILE A 1 99 ? -5.137 -1.440 12.318 1.00 98.06 99 ILE A O 1
ATOM 772 N N . TRP A 1 100 ? -3.884 -0.501 10.695 1.00 98.06 100 TRP A N 1
ATOM 773 C CA . TRP A 1 100 ? -3.983 -1.614 9.752 1.00 98.06 100 TRP A CA 1
ATOM 774 C C . TRP A 1 100 ? -2.641 -2.325 9.660 1.00 98.06 100 TRP A C 1
ATOM 776 O O . TRP A 1 100 ? -1.604 -1.686 9.491 1.00 98.06 100 TRP A O 1
ATOM 786 N N . THR A 1 101 ? -2.676 -3.649 9.743 1.00 97.38 101 THR A N 1
ATOM 787 C CA . THR A 1 101 ? -1.540 -4.513 9.424 1.00 97.38 101 THR A CA 1
ATOM 788 C C . THR A 1 101 ? -1.697 -4.981 7.986 1.00 97.38 101 THR A C 1
ATOM 790 O O . THR A 1 101 ? -2.739 -5.535 7.631 1.00 97.38 101 THR A O 1
ATOM 793 N N . LEU A 1 102 ? -0.675 -4.748 7.164 1.00 97.06 102 LEU A N 1
ATOM 794 C CA . LEU A 1 102 ? -0.666 -5.099 5.746 1.00 97.06 102 LEU A CA 1
ATOM 795 C C . LEU A 1 102 ? 0.360 -6.204 5.453 1.00 97.06 102 LEU A C 1
ATOM 797 O O . LEU A 1 102 ? 1.363 -6.317 6.152 1.00 97.06 102 LEU A O 1
ATOM 801 N N . THR A 1 103 ? 0.109 -6.980 4.398 1.00 95.44 103 THR A N 1
ATOM 802 C CA . THR A 1 103 ? 1.022 -7.985 3.815 1.00 95.44 103 THR A CA 1
ATOM 803 C C . THR A 1 103 ? 0.927 -7.952 2.285 1.00 95.44 103 THR A C 1
ATOM 805 O O . THR A 1 103 ? -0.139 -7.648 1.749 1.00 95.44 103 THR A O 1
ATOM 808 N N . ASP A 1 104 ? 2.004 -8.279 1.567 1.00 94.25 104 ASP A N 1
ATOM 809 C CA . ASP A 1 104 ? 1.986 -8.479 0.107 1.00 94.25 104 ASP A CA 1
ATOM 810 C C . ASP A 1 104 ? 1.762 -9.938 -0.321 1.00 94.25 104 ASP A C 1
ATOM 812 O O . ASP A 1 104 ? 1.836 -10.242 -1.513 1.00 94.25 104 ASP A O 1
ATOM 816 N N . LEU A 1 105 ? 1.457 -10.831 0.632 1.00 93.31 105 LEU A N 1
ATOM 817 C CA . LEU A 1 105 ? 1.211 -12.265 0.424 1.00 93.31 105 LEU A CA 1
ATOM 818 C C . LEU A 1 105 ? 2.399 -13.049 -0.159 1.00 93.31 105 LEU A C 1
ATOM 820 O O . LEU A 1 105 ? 2.215 -14.181 -0.610 1.00 93.31 105 LEU A O 1
ATOM 824 N N . LYS A 1 106 ? 3.603 -12.469 -0.178 1.00 86.00 106 LYS A N 1
ATOM 825 C CA . LYS A 1 106 ? 4.812 -13.135 -0.686 1.00 86.00 106 LYS A CA 1
ATOM 826 C C . LYS A 1 106 ? 5.764 -13.569 0.423 1.00 86.00 106 LYS A C 1
ATOM 828 O O . LYS A 1 106 ? 6.507 -14.521 0.205 1.00 86.00 106 LYS A O 1
ATOM 833 N N . ASN A 1 107 ? 5.741 -12.878 1.564 1.00 65.12 107 ASN A N 1
ATOM 834 C CA . ASN A 1 107 ?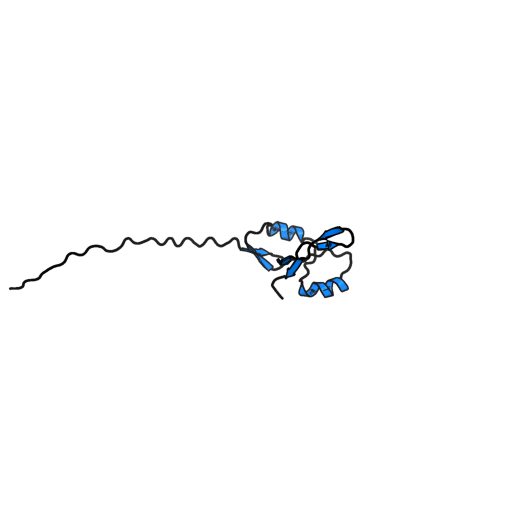 6.640 -13.092 2.700 1.00 65.12 107 ASN A CA 1
ATOM 835 C C . ASN A 1 107 ? 5.867 -13.118 4.018 1.00 65.12 107 ASN A C 1
ATOM 837 O O . ASN A 1 107 ? 4.951 -12.273 4.173 1.00 65.12 107 ASN A O 1
#

Mean predicted aligned error: 12.5 Å

Foldseek 3Di:
DDDDDDDDDDDDDDDPPPPPPPPPPFPFDAAPQLGDTDGPDPDDNVRSVVVCVQEAEDAPVCVVVCVVPPDPPGHYDYDWDFPDKADWDADPVGDIDIDTDTHSVPD

Solvent-accessible surface area (backbone atoms only — not comparable to full-atom values): 7445 Å² total; per-residue (Å²): 137,88,88,87,81,91,83,91,82,87,86,88,74,85,82,76,80,76,76,79,66,76,74,76,72,71,65,68,41,65,42,91,85,84,65,48,76,34,73,73,64,93,65,55,72,65,60,52,53,60,74,41,64,90,42,47,83,50,57,73,94,46,46,72,65,42,70,76,69,58,62,92,84,66,52,68,46,72,77,64,46,78,76,42,72,54,71,81,44,67,45,99,87,67,50,76,46,66,53,74,43,71,40,67,85,81,121

InterPro domains:
  IPR012340 Nucleic acid-binding, OB-fold [G3DSA:2.40.50.140] (21-107)
  IPR040184 Minichromosome maintenance protein 10 [PTHR13454] (17-107)
  IPR055065 MCM10, OB-fold [PF22379] (35-107)